Protein AF-A0A0B1SR99-F1 (afdb_monomer_lite)

Sequence (72 aa):
MCHAAVWIVDGRVKEGHGPLWKKWAYQCMERFRSLPVIERCHNYEIDAKFVYECGGCGQLGMTAAPILSLRS

pLDDT: mean 78.45, std 18.65, range [35.09, 96.88]

Structure (mmCIF, N/CA/C/O backbone):
data_AF-A0A0B1SR99-F1
#
_entry.id   AF-A0A0B1SR99-F1
#
loop_
_atom_site.group_PDB
_atom_site.id
_atom_site.type_symbol
_atom_site.label_atom_id
_atom_site.label_alt_id
_atom_site.label_comp_id
_atom_site.label_asym_id
_atom_site.label_entity_id
_atom_site.label_seq_id
_atom_site.pdbx_PDB_ins_code
_atom_site.Cartn_x
_atom_site.Cartn_y
_atom_site.Cartn_z
_atom_site.occupancy
_atom_site.B_iso_or_equiv
_atom_site.auth_seq_id
_atom_site.auth_comp_id
_atom_site.auth_asym_id
_atom_site.auth_atom_id
_atom_site.pdbx_PDB_model_num
ATOM 1 N N . MET A 1 1 ? -4.351 -2.572 -4.357 1.00 85.62 1 MET A N 1
ATOM 2 C CA . MET A 1 1 ? -5.669 -2.504 -3.679 1.00 85.62 1 MET A CA 1
ATOM 3 C C . MET A 1 1 ? -5.615 -2.508 -2.154 1.00 85.62 1 MET A C 1
ATOM 5 O O . MET A 1 1 ? -6.441 -1.830 -1.561 1.00 85.62 1 MET A O 1
ATOM 9 N N . CYS A 1 2 ? -4.660 -3.181 -1.503 1.00 91.62 2 CYS A N 1
ATOM 10 C CA . CYS A 1 2 ? -4.571 -3.207 -0.033 1.00 91.62 2 CYS A CA 1
ATOM 11 C C . CYS A 1 2 ? -4.496 -1.803 0.606 1.00 91.62 2 CYS A C 1
ATOM 13 O O . CYS A 1 2 ? -5.153 -1.567 1.610 1.00 91.62 2 CYS A O 1
ATOM 15 N N . HIS A 1 3 ? -3.808 -0.842 -0.027 1.00 92.44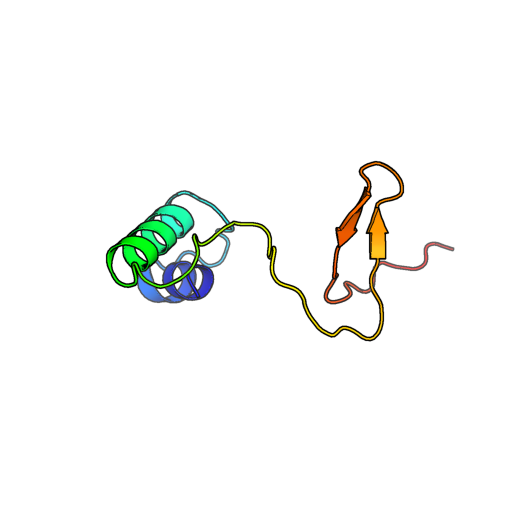 3 HIS A N 1
ATOM 16 C CA . HIS A 1 3 ? -3.805 0.572 0.397 1.00 92.44 3 HIS A CA 1
ATOM 17 C C . HIS A 1 3 ? -5.204 1.191 0.488 1.00 92.44 3 HIS A C 1
ATOM 19 O O . HIS A 1 3 ? -5.527 1.861 1.463 1.00 92.44 3 HIS A O 1
ATOM 25 N N . ALA A 1 4 ? -6.061 0.935 -0.503 1.00 94.12 4 ALA A N 1
ATOM 26 C CA . ALA A 1 4 ? -7.421 1.466 -0.502 1.00 94.12 4 ALA A CA 1
ATOM 27 C C . ALA A 1 4 ? -8.275 0.838 0.609 1.00 94.12 4 ALA A C 1
ATOM 29 O O . ALA A 1 4 ? -9.082 1.535 1.215 1.00 94.12 4 ALA A O 1
ATOM 30 N N . ALA A 1 5 ? -8.074 -0.450 0.913 1.00 95.62 5 ALA A N 1
ATOM 31 C CA . ALA A 1 5 ? -8.759 -1.113 2.023 1.00 95.62 5 ALA A CA 1
ATOM 32 C C . ALA A 1 5 ? -8.356 -0.504 3.376 1.00 95.62 5 ALA A C 1
ATOM 34 O O . ALA A 1 5 ? -9.222 -0.166 4.175 1.00 95.62 5 ALA A O 1
ATOM 35 N N . VAL A 1 6 ? -7.059 -0.259 3.588 1.00 96.12 6 VAL A N 1
ATOM 36 C CA . VAL A 1 6 ? -6.553 0.419 4.794 1.00 96.12 6 VAL A CA 1
ATOM 37 C C . VAL A 1 6 ? -7.137 1.831 4.935 1.00 96.12 6 VAL A C 1
ATOM 39 O O . VAL A 1 6 ? -7.508 2.250 6.033 1.00 96.12 6 VAL A O 1
ATOM 42 N N . TRP A 1 7 ? -7.281 2.563 3.828 1.00 95.38 7 TRP A N 1
ATOM 43 C CA . TRP A 1 7 ? -7.879 3.896 3.856 1.00 95.38 7 TRP A CA 1
ATOM 44 C C . TRP A 1 7 ? -9.384 3.857 4.152 1.00 95.38 7 TRP A C 1
ATOM 46 O O . TRP A 1 7 ? -9.834 4.509 5.091 1.00 95.38 7 TRP A O 1
ATOM 56 N N . ILE A 1 8 ? -10.156 3.110 3.361 1.00 96.88 8 ILE A N 1
ATOM 57 C CA . ILE A 1 8 ? -11.624 3.163 3.385 1.00 96.88 8 ILE A CA 1
ATOM 58 C C . ILE A 1 8 ? -12.194 2.342 4.545 1.00 96.88 8 ILE A C 1
ATOM 60 O O . ILE A 1 8 ? -13.127 2.791 5.203 1.00 96.88 8 ILE A O 1
ATOM 64 N N . VAL A 1 9 ? -11.651 1.147 4.797 1.00 96.69 9 VAL A N 1
ATOM 65 C CA . VAL A 1 9 ? -12.194 0.208 5.791 1.00 96.69 9 VAL A CA 1
ATOM 66 C C . VAL A 1 9 ? -11.627 0.481 7.182 1.00 96.69 9 VAL A C 1
ATOM 68 O O . VAL A 1 9 ? -12.392 0.546 8.140 1.00 96.69 9 VAL A O 1
ATOM 71 N N . ASP A 1 10 ? -10.309 0.672 7.311 1.00 95.81 10 ASP A N 1
ATOM 72 C CA . ASP A 1 10 ? -9.677 0.914 8.621 1.00 95.81 10 ASP 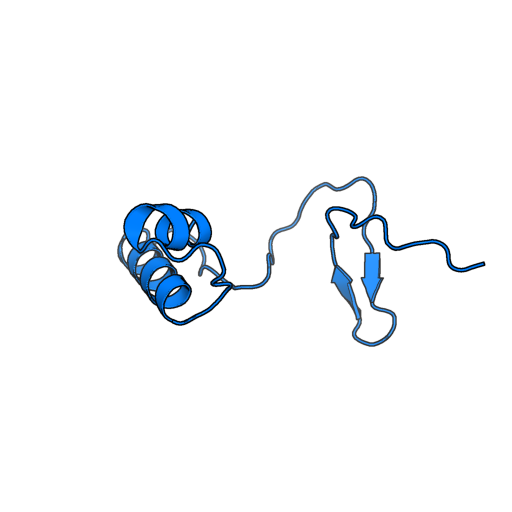A CA 1
ATOM 73 C C . ASP A 1 10 ? -9.543 2.410 8.976 1.00 95.81 10 ASP A C 1
ATOM 75 O O . ASP A 1 10 ? -9.120 2.754 10.086 1.00 95.81 10 ASP A O 1
ATOM 79 N N . GLY A 1 11 ? -9.865 3.319 8.048 1.00 96.19 11 GLY A N 1
ATOM 80 C CA . GLY A 1 11 ? -9.787 4.768 8.265 1.00 96.19 11 GLY A CA 1
ATOM 81 C C . GLY A 1 11 ? -8.357 5.313 8.385 1.00 96.19 11 GLY A C 1
ATOM 82 O O . GLY A 1 11 ? -8.151 6.416 8.899 1.00 96.19 11 GLY A O 1
ATOM 83 N N . ARG A 1 12 ? -7.335 4.560 7.958 1.00 93.12 12 ARG A N 1
ATOM 84 C CA . ARG A 1 12 ? -5.917 4.912 8.142 1.00 93.12 12 ARG A CA 1
ATOM 85 C C . ARG A 1 12 ? -5.317 5.513 6.874 1.00 93.12 12 ARG A C 1
ATOM 87 O O . ARG A 1 12 ? -4.671 4.846 6.080 1.00 93.12 12 ARG A O 1
ATOM 94 N N . VAL A 1 13 ? -5.480 6.825 6.720 1.00 86.88 13 VAL A N 1
ATOM 95 C CA . VAL A 1 13 ? -5.095 7.569 5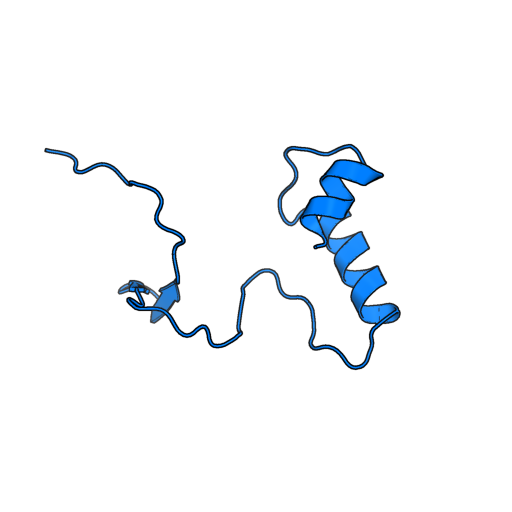.500 1.00 86.88 13 VAL A CA 1
ATOM 96 C C . VAL A 1 13 ? -3.576 7.648 5.271 1.00 86.88 13 VAL A C 1
ATOM 98 O O . VAL A 1 13 ? -3.124 7.802 4.143 1.00 86.88 13 VAL A O 1
ATOM 101 N N . LYS A 1 14 ? -2.772 7.586 6.339 1.00 86.12 14 LYS A N 1
ATOM 102 C CA . LYS A 1 14 ? -1.313 7.809 6.281 1.00 86.12 14 LYS A CA 1
ATOM 1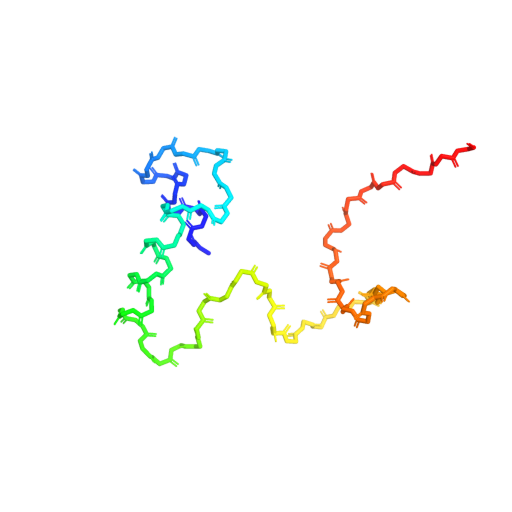03 C C . LYS A 1 14 ? -0.484 6.531 6.393 1.00 86.12 14 LYS A C 1
ATOM 105 O O . LYS A 1 14 ? 0.739 6.606 6.482 1.00 86.12 14 LYS A O 1
ATOM 110 N N . GLU A 1 15 ? -1.121 5.367 6.460 1.00 83.44 15 GLU A N 1
ATOM 111 C CA . GLU A 1 15 ? -0.391 4.113 6.602 1.00 83.44 15 GLU A CA 1
ATOM 112 C C . GLU A 1 15 ? 0.116 3.629 5.239 1.00 83.44 15 GLU A C 1
ATOM 114 O O . GLU A 1 15 ? -0.650 3.498 4.291 1.00 83.44 15 GLU A O 1
ATOM 119 N N . GLY A 1 16 ? 1.425 3.375 5.147 1.00 85.81 16 GLY A N 1
ATOM 120 C CA . GLY A 1 16 ? 2.043 2.729 3.987 1.00 85.81 16 GLY A CA 1
ATOM 121 C C . GLY A 1 16 ? 1.930 1.203 4.067 1.00 85.81 16 GLY A C 1
ATOM 122 O O . GLY A 1 16 ? 0.866 0.644 4.296 1.00 85.81 16 GLY A O 1
ATOM 123 N N . HIS A 1 17 ? 3.053 0.493 3.936 1.00 91.12 17 HIS A N 1
AT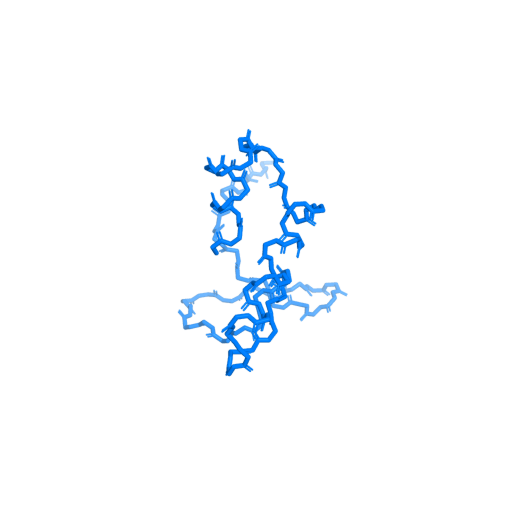OM 124 C CA . HIS A 1 17 ? 3.108 -0.976 4.055 1.00 91.12 17 HIS A CA 1
ATOM 125 C C . HIS A 1 17 ? 3.192 -1.467 5.518 1.00 91.12 17 HIS A C 1
ATOM 127 O O . HIS A 1 17 ? 4.034 -2.304 5.863 1.00 91.12 17 HIS A O 1
ATOM 133 N N . GLY A 1 18 ? 2.351 -0.896 6.385 1.00 91.38 18 GLY A N 1
ATOM 134 C CA . GLY A 1 18 ? 2.268 -1.204 7.814 1.00 91.38 18 GLY A CA 1
ATOM 135 C C . GLY A 1 18 ? 1.497 -2.496 8.133 1.00 91.38 18 GLY A C 1
ATOM 136 O O . GLY A 1 18 ? 1.163 -3.272 7.231 1.00 91.38 18 GLY A O 1
ATOM 137 N N . PRO A 1 19 ? 1.241 -2.784 9.423 1.00 95.12 19 PRO A N 1
ATOM 138 C CA . PRO A 1 19 ? 0.541 -3.994 9.851 1.00 95.12 19 PRO A CA 1
ATOM 139 C C . PRO A 1 19 ? -0.851 -4.182 9.232 1.00 95.12 19 PRO A C 1
ATOM 141 O O . PRO A 1 19 ? -1.196 -5.311 8.880 1.00 95.12 19 PRO A O 1
ATOM 144 N N . LEU A 1 20 ? -1.639 -3.115 9.051 1.00 95.81 20 LEU A N 1
ATOM 145 C CA . LEU A 1 20 ? -2.975 -3.234 8.456 1.00 95.81 20 LEU A CA 1
ATOM 146 C C . LEU A 1 20 ? -2.879 -3.542 6.965 1.00 95.81 20 LEU A C 1
ATOM 148 O O . LEU A 1 20 ? -3.591 -4.414 6.470 1.00 95.81 20 LEU A O 1
ATOM 152 N N . TRP A 1 21 ? -1.923 -2.932 6.265 1.00 95.00 21 TRP A N 1
ATOM 153 C CA . TRP A 1 21 ? -1.648 -3.293 4.875 1.00 95.00 21 TRP A CA 1
ATOM 154 C C . TRP A 1 21 ? -1.288 -4.779 4.740 1.00 95.00 21 TRP A C 1
ATOM 156 O O . TRP A 1 21 ? -1.838 -5.467 3.880 1.00 95.00 21 TRP A O 1
ATOM 166 N N . LYS A 1 22 ? -0.423 -5.300 5.625 1.00 94.75 22 LYS A N 1
ATOM 167 C CA . LYS A 1 22 ? -0.030 -6.722 5.629 1.00 94.75 22 LYS A CA 1
ATOM 168 C C . LYS A 1 22 ? -1.215 -7.645 5.898 1.00 94.75 22 LYS A C 1
ATOM 170 O O . LYS A 1 22 ? -1.322 -8.681 5.248 1.00 94.75 22 LYS A O 1
ATOM 175 N N . LYS A 1 23 ? -2.111 -7.265 6.813 1.00 96.12 23 LYS A N 1
ATOM 176 C CA . LYS A 1 23 ? -3.353 -8.000 7.093 1.00 96.12 23 LYS A CA 1
ATOM 177 C C . LYS A 1 23 ? -4.200 -8.145 5.826 1.00 96.12 23 LYS A C 1
ATOM 179 O O . LYS A 1 23 ? -4.592 -9.257 5.489 1.00 96.12 23 LYS A O 1
ATOM 184 N N . TRP A 1 24 ? -4.440 -7.055 5.098 1.00 96.25 24 TRP A N 1
ATOM 185 C CA . TRP A 1 24 ? -5.211 -7.108 3.852 1.00 96.25 24 TRP A CA 1
ATOM 186 C C . TRP A 1 24 ? -4.494 -7.875 2.742 1.00 96.25 24 TRP A C 1
ATOM 188 O O . TRP A 1 24 ? -5.136 -8.631 2.018 1.00 96.25 24 TRP A O 1
ATOM 198 N N . ALA A 1 25 ? -3.172 -7.725 2.618 1.00 94.44 25 ALA A N 1
ATOM 199 C CA . ALA A 1 25 ? -2.383 -8.506 1.667 1.00 94.44 25 ALA A CA 1
ATOM 200 C C . ALA A 1 25 ? -2.519 -10.011 1.942 1.00 94.44 25 ALA A C 1
ATOM 202 O O . ALA A 1 25 ? -2.786 -10.781 1.023 1.00 94.44 25 ALA A O 1
ATOM 203 N N . TYR A 1 26 ? -2.422 -10.419 3.210 1.00 94.94 26 TYR A N 1
ATOM 204 C CA . TYR A 1 26 ? -2.600 -11.809 3.623 1.00 94.94 26 TYR A CA 1
ATOM 205 C C . TYR A 1 26 ? -3.997 -12.341 3.288 1.00 94.94 26 TYR A C 1
ATOM 207 O O . TYR A 1 26 ? -4.114 -13.361 2.615 1.00 94.94 26 TYR A O 1
ATOM 215 N N . GLN A 1 27 ? -5.050 -11.605 3.650 1.00 95.56 27 GLN A N 1
ATOM 216 C CA . GLN A 1 27 ? -6.429 -11.991 3.334 1.00 95.56 27 GLN A CA 1
ATOM 217 C C . GLN A 1 27 ? -6.665 -12.148 1.825 1.00 95.56 27 GLN A C 1
ATOM 219 O O . GLN A 1 27 ? -7.341 -13.082 1.390 1.00 95.56 27 GLN A O 1
ATOM 224 N N . CYS A 1 28 ? -6.089 -11.264 1.006 1.00 94.12 28 CYS A N 1
ATOM 225 C CA . CYS A 1 28 ? -6.149 -11.398 -0.446 1.00 94.12 28 CYS A CA 1
ATOM 226 C C . CYS A 1 28 ? -5.436 -12.667 -0.931 1.00 94.12 28 CYS A C 1
ATOM 228 O O . CYS A 1 28 ? -6.004 -13.396 -1.742 1.00 94.12 28 CYS A O 1
ATOM 230 N N . MET A 1 29 ? -4.237 -12.961 -0.424 1.00 94.19 29 MET A N 1
ATOM 231 C CA . MET A 1 29 ? -3.488 -14.164 -0.809 1.00 94.19 29 MET A CA 1
ATOM 232 C C . MET A 1 29 ? -4.215 -15.457 -0.415 1.00 94.19 29 MET A C 1
ATOM 234 O O . MET A 1 29 ? -4.245 -16.404 -1.198 1.00 94.19 29 MET A O 1
ATOM 238 N N . GLU A 1 30 ? -4.866 -15.496 0.750 1.00 95.00 30 GLU A N 1
ATOM 239 C CA . GLU A 1 30 ? -5.676 -16.650 1.161 1.00 95.00 30 GLU A CA 1
ATOM 240 C C . GLU A 1 30 ? -6.901 -16.856 0.262 1.00 95.00 30 GLU A C 1
ATOM 242 O O . GLU A 1 30 ? -7.253 -17.987 -0.092 1.00 95.00 30 GLU A O 1
ATOM 247 N N . ARG A 1 31 ? -7.560 -15.758 -0.127 1.00 95.69 31 ARG A N 1
ATOM 248 C CA . ARG A 1 31 ? -8.790 -15.799 -0.924 1.00 95.69 31 ARG A CA 1
ATOM 249 C C . ARG A 1 31 ? -8.544 -16.048 -2.412 1.00 95.69 31 ARG A C 1
ATOM 251 O O . ARG A 1 31 ? -9.416 -16.625 -3.071 1.00 95.69 31 ARG A O 1
ATOM 258 N N . PHE A 1 32 ? -7.397 -15.617 -2.932 1.00 93.12 32 PHE A N 1
ATOM 259 C CA . PHE A 1 32 ? -7.028 -15.663 -4.348 1.00 93.12 32 PHE A CA 1
ATOM 260 C C . PHE A 1 32 ? -5.704 -16.405 -4.557 1.00 93.12 32 PHE A C 1
ATOM 262 O O . PHE A 1 32 ? -4.743 -15.860 -5.090 1.00 93.12 32 PHE A O 1
ATOM 269 N N . ARG A 1 33 ? -5.669 -17.683 -4.168 1.00 90.44 33 ARG A N 1
ATOM 270 C CA . ARG A 1 33 ? -4.455 -18.521 -4.200 1.00 90.44 33 ARG A CA 1
ATOM 271 C C . ARG A 1 33 ? -3.832 -18.736 -5.585 1.00 90.44 33 ARG A C 1
ATOM 273 O O . ARG A 1 33 ? -2.695 -19.178 -5.662 1.00 90.44 33 ARG A O 1
ATOM 280 N N . SER A 1 34 ? -4.567 -18.468 -6.665 1.00 91.25 34 SER A N 1
ATOM 281 C CA . SER A 1 34 ? -4.053 -18.560 -8.038 1.00 91.25 34 SER A CA 1
ATOM 282 C C . SER A 1 34 ? -3.257 -17.328 -8.476 1.00 91.25 34 SER A C 1
ATOM 284 O O . SER A 1 34 ? -2.640 -17.359 -9.537 1.00 91.25 34 SER A O 1
ATOM 286 N N . LEU A 1 35 ? -3.317 -16.230 -7.719 1.00 85.31 35 LEU A N 1
ATOM 287 C CA . LEU A 1 35 ? -2.567 -15.012 -8.010 1.00 85.31 35 LEU A CA 1
ATOM 288 C C . LEU A 1 35 ? -1.164 -15.083 -7.390 1.00 85.31 35 LEU A C 1
ATOM 290 O O . LEU A 1 35 ? -0.978 -15.749 -6.368 1.00 85.31 35 LEU A O 1
ATOM 294 N N . PRO A 1 36 ? -0.177 -14.384 -7.977 1.00 84.75 36 PRO A N 1
ATOM 295 C CA . PRO A 1 36 ? 1.145 -14.268 -7.379 1.00 84.75 36 PRO A CA 1
ATOM 296 C C . PRO A 1 36 ? 1.085 -13.574 -6.014 1.00 84.75 36 PRO A C 1
ATOM 298 O O . PRO A 1 36 ? 0.156 -12.823 -5.699 1.00 84.75 36 PRO A O 1
ATOM 301 N N . VAL A 1 37 ? 2.113 -13.829 -5.205 1.00 86.31 37 VAL A N 1
ATOM 302 C CA . VAL A 1 37 ? 2.278 -13.225 -3.880 1.00 86.31 37 VAL A CA 1
ATOM 303 C C . VAL A 1 37 ? 2.280 -11.703 -4.007 1.00 86.31 37 VAL A C 1
ATOM 305 O O . VAL A 1 37 ? 2.989 -11.131 -4.834 1.00 86.31 37 VAL A O 1
ATOM 308 N N . ILE A 1 38 ? 1.484 -11.040 -3.167 1.00 86.12 38 ILE A N 1
ATOM 309 C CA . ILE A 1 38 ? 1.440 -9.579 -3.121 1.00 86.12 38 ILE A CA 1
ATOM 310 C C . ILE A 1 38 ? 2.689 -9.091 -2.388 1.00 86.12 38 ILE A C 1
ATOM 312 O O . ILE A 1 38 ? 2.774 -9.150 -1.160 1.00 86.12 38 ILE A O 1
ATOM 316 N N . GLU A 1 39 ? 3.656 -8.587 -3.147 1.00 83.50 39 GLU A N 1
ATOM 317 C CA . GLU A 1 39 ? 4.867 -7.976 -2.611 1.00 83.50 39 GLU A CA 1
ATOM 318 C C . GLU A 1 39 ? 4.725 -6.456 -2.461 1.00 83.50 39 GLU A C 1
ATOM 320 O O . GLU A 1 39 ? 3.844 -5.813 -3.031 1.00 83.50 39 GLU A O 1
ATOM 325 N N . ARG A 1 40 ? 5.604 -5.859 -1.647 1.00 78.50 40 ARG A N 1
ATOM 326 C CA . ARG A 1 40 ? 5.674 -4.394 -1.489 1.00 78.50 40 ARG A CA 1
ATOM 327 C C . ARG A 1 40 ? 6.236 -3.707 -2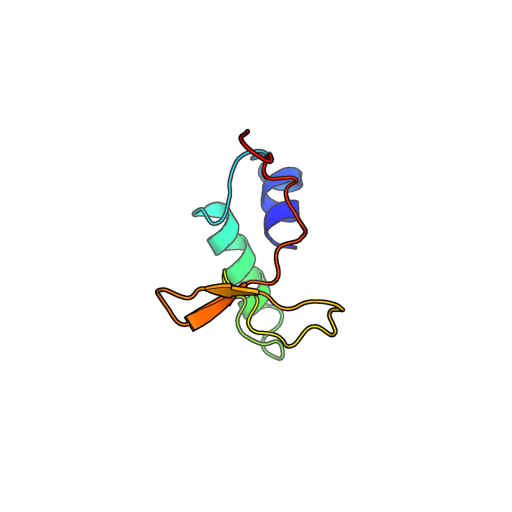.733 1.00 78.50 40 ARG A C 1
ATOM 329 O O . ARG A 1 40 ? 5.898 -2.555 -2.990 1.00 78.50 40 ARG A O 1
ATOM 336 N N . CYS A 1 41 ? 7.146 -4.389 -3.424 1.00 75.06 41 CYS A N 1
ATOM 337 C CA . CYS A 1 41 ? 7.751 -3.921 -4.659 1.00 75.06 41 CYS A CA 1
ATOM 338 C C . CYS A 1 41 ? 6.981 -4.528 -5.828 1.00 75.06 41 CYS A C 1
ATOM 340 O O . CYS A 1 41 ? 6.623 -5.702 -5.799 1.00 75.06 41 CYS A O 1
ATOM 342 N N . HIS A 1 42 ? 6.728 -3.721 -6.850 1.00 65.62 42 HIS A N 1
ATOM 343 C CA . HIS A 1 42 ? 6.116 -4.189 -8.082 1.00 65.62 42 HIS A CA 1
ATOM 344 C C . HIS A 1 42 ? 7.202 -4.907 -8.890 1.00 65.62 42 HIS A C 1
ATOM 346 O O . HIS A 1 42 ? 8.110 -4.266 -9.408 1.00 65.62 42 HIS A O 1
ATOM 352 N N . ASN A 1 43 ? 7.149 -6.236 -8.915 1.00 65.12 43 ASN A N 1
ATOM 353 C CA . ASN A 1 43 ? 8.101 -7.096 -9.625 1.00 65.12 43 ASN A CA 1
ATOM 354 C C . ASN A 1 43 ? 7.597 -7.515 -11.018 1.00 65.12 43 ASN A C 1
ATOM 356 O O . ASN A 1 43 ? 8.186 -8.387 -11.650 1.00 65.12 43 ASN A O 1
ATOM 360 N N . TYR A 1 44 ? 6.501 -6.915 -11.486 1.00 66.75 44 TYR A N 1
ATOM 361 C CA . TYR A 1 44 ? 5.955 -7.171 -12.810 1.00 66.75 44 TYR A CA 1
ATOM 362 C C . TYR A 1 44 ? 6.594 -6.260 -13.854 1.00 66.75 44 TYR A C 1
ATOM 364 O O . TYR A 1 44 ? 6.898 -5.096 -13.589 1.00 66.75 44 TYR A O 1
ATOM 372 N N . GLU A 1 45 ? 6.760 -6.799 -15.057 1.00 64.50 45 GLU A N 1
ATOM 373 C CA . GLU A 1 45 ? 7.169 -6.019 -16.217 1.00 64.50 45 GLU A CA 1
ATOM 374 C C . GLU A 1 45 ? 6.058 -5.028 -16.577 1.00 64.50 45 GLU A C 1
ATOM 376 O O . GLU A 1 45 ? 4.888 -5.391 -16.720 1.00 64.50 45 GLU A O 1
ATOM 381 N N . ILE A 1 46 ? 6.428 -3.756 -16.691 1.00 68.75 46 ILE A N 1
ATOM 382 C CA . ILE A 1 46 ? 5.550 -2.689 -17.167 1.00 68.75 46 ILE A CA 1
ATOM 383 C C . ILE A 1 46 ? 6.153 -2.181 -18.464 1.00 68.75 46 ILE A C 1
ATOM 385 O O . ILE A 1 46 ? 7.335 -1.834 -18.496 1.00 68.75 46 ILE A O 1
ATOM 389 N N . ASP A 1 47 ? 5.338 -2.094 -19.510 1.00 76.06 47 ASP A N 1
ATOM 390 C CA . ASP A 1 47 ? 5.720 -1.359 -20.708 1.00 76.06 47 ASP A CA 1
ATOM 391 C C . ASP A 1 47 ? 5.714 0.143 -20.385 1.00 76.06 47 ASP A C 1
ATOM 393 O O . ASP A 1 47 ? 4.664 0.757 -20.165 1.00 76.06 47 ASP A O 1
ATOM 397 N N . ALA A 1 48 ? 6.908 0.717 -20.258 1.00 73.62 48 ALA A N 1
ATOM 398 C CA . ALA A 1 48 ? 7.112 2.108 -19.893 1.00 73.62 48 ALA A CA 1
ATOM 399 C C . ALA A 1 48 ? 8.076 2.772 -20.876 1.00 73.62 48 ALA A C 1
ATOM 401 O O . ALA A 1 48 ? 9.125 2.230 -21.214 1.00 73.62 48 ALA A O 1
ATOM 402 N N . LYS A 1 49 ? 7.757 4.011 -21.270 1.00 77.94 49 LYS A N 1
ATOM 403 C CA . LYS A 1 49 ? 8.579 4.803 -22.201 1.00 77.94 49 LYS A CA 1
ATOM 404 C C . LYS A 1 49 ? 10.017 5.015 -21.704 1.00 77.94 49 LYS A C 1
ATOM 406 O O . LYS A 1 49 ? 10.922 5.184 -22.515 1.00 77.94 49 LYS A O 1
ATOM 411 N N . PHE A 1 50 ? 10.213 5.039 -20.387 1.00 76.62 50 PHE A N 1
ATOM 412 C CA . PHE A 1 50 ? 11.513 5.226 -19.754 1.00 76.62 50 PHE A CA 1
ATOM 413 C C . PHE A 1 50 ? 11.624 4.335 -18.515 1.00 76.62 50 PHE A C 1
ATOM 415 O O . PHE A 1 50 ? 10.701 4.284 -17.702 1.00 76.62 50 PHE A O 1
ATOM 422 N N . VAL A 1 51 ? 12.770 3.672 -18.365 1.00 73.06 51 VAL A N 1
ATOM 423 C CA . VAL A 1 51 ? 13.124 2.846 -17.206 1.00 73.06 51 VAL A CA 1
ATOM 424 C C . VAL A 1 51 ? 14.348 3.473 -16.550 1.00 73.06 51 VAL A C 1
ATOM 426 O O . VAL A 1 51 ? 15.319 3.785 -17.238 1.00 73.06 51 VAL A O 1
ATOM 429 N N . TYR A 1 52 ? 14.301 3.682 -15.234 1.00 74.38 52 TYR A N 1
ATOM 430 C CA . TYR A 1 52 ? 15.432 4.215 -14.478 1.00 74.38 52 TYR A CA 1
ATOM 431 C C . TYR A 1 52 ? 16.094 3.094 -13.685 1.00 74.38 52 TYR A C 1
ATOM 433 O O . TYR A 1 52 ? 15.421 2.356 -12.968 1.00 74.38 52 TYR A O 1
ATOM 441 N N . GLU A 1 53 ? 17.414 2.990 -13.784 1.00 80.19 53 GLU A N 1
ATOM 442 C CA . GLU A 1 53 ? 18.221 2.052 -13.007 1.00 80.19 53 GLU A CA 1
ATOM 443 C C . GLU A 1 53 ? 18.993 2.803 -11.922 1.00 80.19 53 GLU A C 1
ATOM 445 O O . GLU A 1 53 ? 19.623 3.835 -12.172 1.00 80.19 53 GLU A O 1
ATOM 450 N N . CYS A 1 54 ? 18.950 2.299 -10.690 1.00 76.44 54 CYS A N 1
ATOM 451 C CA . CYS A 1 54 ? 19.771 2.836 -9.617 1.00 76.44 54 CYS A CA 1
ATOM 452 C C . CYS A 1 54 ? 21.241 2.448 -9.832 1.00 76.44 54 CYS A C 1
ATOM 454 O O . CYS A 1 54 ? 21.605 1.299 -9.616 1.00 76.44 54 CYS A O 1
ATOM 456 N N . GLY A 1 55 ? 22.117 3.409 -10.140 1.00 79.88 55 GLY A N 1
ATOM 457 C CA . GLY A 1 55 ? 23.555 3.146 -10.327 1.00 79.88 55 GLY A CA 1
ATOM 458 C C . GLY A 1 55 ? 24.306 2.614 -9.092 1.00 79.88 55 GLY A C 1
ATOM 459 O O . GLY A 1 55 ? 25.454 2.206 -9.214 1.00 79.88 55 GLY A O 1
ATOM 460 N N . GLY A 1 56 ? 23.684 2.622 -7.904 1.00 82.81 56 GLY A N 1
ATOM 461 C CA . GLY A 1 56 ? 24.270 2.079 -6.673 1.00 82.81 56 GLY A CA 1
ATOM 462 C C . GLY A 1 56 ? 23.894 0.623 -6.376 1.00 82.81 56 GLY A C 1
ATOM 463 O O . GLY A 1 56 ? 24.735 -0.131 -5.899 1.00 82.81 56 GLY A O 1
ATOM 464 N N . CYS A 1 57 ? 22.644 0.218 -6.633 1.00 77.12 57 CYS A N 1
ATOM 465 C CA . CYS A 1 57 ? 22.151 -1.132 -6.315 1.00 77.12 57 CYS A CA 1
ATOM 466 C C . CYS A 1 57 ? 21.600 -1.916 -7.518 1.00 77.12 57 CYS A C 1
ATOM 468 O O . CYS A 1 57 ? 21.166 -3.051 -7.339 1.00 77.12 57 CYS A O 1
ATOM 470 N N . GLY A 1 58 ? 21.574 -1.326 -8.716 1.00 65.44 58 GLY A N 1
ATOM 471 C CA . GLY A 1 58 ? 21.073 -1.951 -9.946 1.00 65.44 58 GLY A CA 1
ATOM 472 C C . GLY A 1 58 ? 19.557 -2.164 -9.987 1.00 65.44 58 GLY A C 1
ATOM 473 O O . GLY A 1 58 ? 19.045 -2.802 -10.901 1.00 65.44 58 GLY A O 1
ATOM 474 N N . GLN A 1 59 ? 18.802 -1.671 -8.999 1.00 67.94 59 GLN A N 1
ATOM 475 C CA . GLN A 1 59 ? 17.346 -1.818 -9.013 1.00 67.94 59 GLN A CA 1
ATOM 476 C C . GLN A 1 59 ? 16.712 -0.922 -10.077 1.00 67.94 59 GLN A C 1
ATOM 478 O O . GLN A 1 59 ? 16.930 0.293 -10.092 1.00 67.94 59 GLN A O 1
ATOM 483 N N . LEU A 1 60 ? 15.872 -1.530 -10.917 1.00 70.00 60 LEU A N 1
ATOM 484 C CA . LEU A 1 60 ? 15.028 -0.831 -11.879 1.00 70.00 60 LEU A CA 1
ATOM 485 C C . LEU A 1 60 ? 13.841 -0.205 -11.136 1.00 70.00 60 LEU A C 1
ATOM 487 O O . LEU A 1 60 ? 12.943 -0.893 -10.653 1.00 70.00 60 LEU A O 1
ATOM 491 N N . GLY A 1 61 ? 13.867 1.116 -11.000 1.00 64.44 61 GLY A N 1
ATOM 492 C CA . GLY A 1 61 ? 12.791 1.911 -10.433 1.00 64.44 61 GLY A CA 1
ATOM 493 C C . GLY A 1 61 ? 11.981 2.561 -11.545 1.00 64.44 61 GLY A C 1
ATOM 494 O O . GLY A 1 61 ? 12.454 3.459 -12.234 1.00 64.44 61 GLY A O 1
ATOM 495 N N . MET A 1 62 ? 10.724 2.165 -11.698 1.00 60.44 62 MET A N 1
ATOM 496 C CA . MET A 1 62 ? 9.769 2.902 -12.524 1.00 60.44 62 MET A CA 1
ATOM 497 C C . MET A 1 62 ? 9.113 3.954 -11.635 1.00 60.44 62 MET A C 1
ATOM 499 O O . MET A 1 62 ? 8.116 3.691 -10.962 1.00 60.44 62 MET A O 1
ATOM 503 N N . THR A 1 63 ? 9.716 5.138 -11.538 1.00 48.50 63 THR A N 1
ATOM 504 C CA . THR A 1 63 ? 9.067 6.232 -10.818 1.00 48.50 63 THR A CA 1
ATOM 505 C C . THR A 1 63 ? 7.895 6.726 -11.669 1.00 48.50 63 THR A C 1
ATOM 507 O O . THR A 1 63 ? 8.065 7.163 -12.805 1.00 48.50 63 THR A O 1
ATOM 510 N N . ALA A 1 64 ? 6.676 6.686 -11.124 1.00 44.12 64 ALA A N 1
ATOM 511 C CA . ALA A 1 64 ? 5.706 7.712 -11.481 1.00 44.12 64 ALA A CA 1
ATOM 512 C C . ALA A 1 64 ? 6.356 9.016 -11.022 1.00 44.12 64 ALA A C 1
ATOM 514 O O . ALA A 1 64 ? 6.484 9.228 -9.818 1.00 44.12 64 ALA A O 1
ATOM 515 N N . ALA A 1 65 ? 6.911 9.778 -11.963 1.00 35.09 65 ALA A N 1
ATOM 516 C CA . ALA A 1 65 ? 7.762 10.925 -11.691 1.00 35.09 65 ALA A CA 1
ATOM 517 C C . ALA A 1 65 ? 7.234 11.766 -10.513 1.00 35.09 65 ALA A C 1
ATOM 519 O O . ALA A 1 65 ? 6.190 12.408 -10.646 1.00 35.09 65 ALA A O 1
ATOM 520 N N . PRO A 1 66 ? 7.940 11.843 -9.371 1.00 36.03 66 PRO A N 1
ATOM 521 C CA . PRO A 1 66 ? 7.906 13.069 -8.617 1.00 36.03 66 PRO A CA 1
ATOM 522 C C . PRO A 1 66 ? 8.747 14.058 -9.417 1.00 36.03 66 PRO A C 1
ATOM 524 O O . PRO A 1 66 ? 9.886 13.771 -9.788 1.00 36.03 66 PRO A O 1
ATOM 527 N N . ILE A 1 67 ? 8.180 15.227 -9.686 1.00 40.88 67 ILE A N 1
ATOM 528 C CA . ILE A 1 67 ? 8.931 16.424 -10.051 1.00 40.88 67 ILE A CA 1
ATOM 529 C C . ILE A 1 67 ? 9.931 16.672 -8.908 1.00 40.88 67 ILE A C 1
ATOM 531 O O . ILE A 1 67 ? 9.639 17.376 -7.947 1.00 40.88 67 ILE A O 1
ATOM 535 N N . LEU A 1 68 ? 11.098 16.033 -8.948 1.00 39.38 68 LEU A N 1
ATOM 536 C CA . LEU A 1 68 ? 12.216 16.342 -8.072 1.00 39.38 68 LEU A CA 1
ATOM 537 C C . LEU A 1 68 ? 13.003 17.439 -8.770 1.00 39.38 68 LEU A C 1
ATOM 539 O O . LEU A 1 68 ? 13.886 17.184 -9.580 1.00 39.38 68 LEU A O 1
ATOM 543 N N . SER A 1 69 ? 12.556 18.664 -8.483 1.00 41.44 69 SER A N 1
ATOM 544 C CA . SER A 1 69 ? 13.367 19.867 -8.309 1.00 41.44 69 SER A CA 1
ATOM 545 C C . SER A 1 69 ? 14.756 19.777 -8.944 1.00 41.44 69 SER A C 1
ATOM 547 O O . SER A 1 69 ? 15.695 19.287 -8.316 1.00 41.44 69 SER A O 1
ATOM 549 N N . LEU A 1 70 ? 14.901 20.371 -10.131 1.00 35.09 70 LEU A N 1
ATOM 550 C CA . LEU A 1 70 ? 16.165 21.001 -10.496 1.00 35.09 70 LEU A CA 1
ATOM 551 C C . LEU A 1 70 ? 16.579 21.892 -9.316 1.00 35.09 70 LEU A C 1
ATOM 553 O O . LEU A 1 70 ? 15.869 22.834 -8.966 1.00 35.09 70 LEU A O 1
ATOM 557 N N . ARG A 1 71 ? 17.675 21.544 -8.647 1.00 35.22 71 ARG A N 1
ATOM 558 C CA . ARG A 1 71 ? 18.430 22.515 -7.864 1.00 35.22 71 ARG A CA 1
ATOM 559 C C . ARG A 1 71 ? 19.440 23.139 -8.814 1.00 35.22 71 ARG A C 1
ATOM 561 O O . ARG A 1 71 ? 20.238 22.418 -9.413 1.00 35.22 71 ARG A O 1
ATOM 568 N N . SER A 1 72 ? 19.291 24.449 -8.974 1.00 39.78 72 SER A N 1
ATOM 569 C CA . SER A 1 72 ? 20.280 25.387 -9.497 1.00 39.78 72 SER A CA 1
ATOM 570 C C . SER A 1 72 ? 21.572 25.353 -8.689 1.00 39.78 72 SER A C 1
ATOM 572 O O . SER A 1 72 ? 21.493 25.022 -7.480 1.00 39.78 72 SER A O 1
#

InterPro domains:
  IPR006640 SprT-like [PF10263] (1-42)

Organism: Oesophagostomum dentatum (NCBI:txid61180)

Radius of gyration: 15.83 Å; chains: 1; bounding box: 36×44×32 Å

Secondary structure (DSSP, 8-state):
-HHHHHHHTT--TT-SSSHHHHHHHHHHHHH-TTSPP--SS--S----S--EE-TTT--EE-----------

Foldseek 3Di:
DLLVCCCPVVVNPPDQCDPSSVVSQVVCCVVCVVDDRDDSDDPDDDPDPDWDADPVPRDTDPDPDDPPDDDD